Protein AF-A0A538B8X4-F1 (afdb_monomer_lite)

pLDDT: mean 72.74, std 21.07, range [34.38, 96.38]

Foldseek 3Di:
DDPDDPPCPQQDLLVVLLVLCVVVVPDPVLNVLLSVLVVLQLVQADQQQWRQDQQVCSLVSVVVVPDHSVSSVSSVVSCVVSVQWDADPRGIGGPSDHNPPPPPDPVVVVVVVVVVVPPDPPPDDDDDDDDDDDDPPPPPPDDPPVVVVVVVVVPDDPDDDDDDD

Structure (mmCIF, N/CA/C/O backbone):
data_AF-A0A538B8X4-F1
#
_entry.id   AF-A0A538B8X4-F1
#
loop_
_atom_site.group_PDB
_atom_site.id
_atom_site.type_symbol
_atom_site.label_atom_id
_atom_site.label_alt_id
_atom_site.label_comp_id
_atom_site.label_asym_id
_atom_site.label_entity_id
_atom_site.label_seq_id
_atom_site.pdbx_PDB_ins_code
_atom_site.Cartn_x
_atom_site.Cartn_y
_atom_site.Cartn_z
_atom_site.occupancy
_atom_site.B_iso_or_equiv
_atom_site.auth_seq_id
_atom_site.auth_comp_id
_atom_site.auth_asym_id
_atom_site.auth_atom_id
_atom_site.pdbx_PDB_model_num
ATOM 1 N N . MET A 1 1 ? -11.898 -38.099 -18.573 1.00 40.44 1 MET A N 1
ATOM 2 C CA . MET A 1 1 ? -11.260 -36.822 -18.957 1.00 40.44 1 MET A CA 1
ATOM 3 C C . MET A 1 1 ? -11.413 -35.860 -17.792 1.00 40.44 1 MET A C 1
ATOM 5 O O . 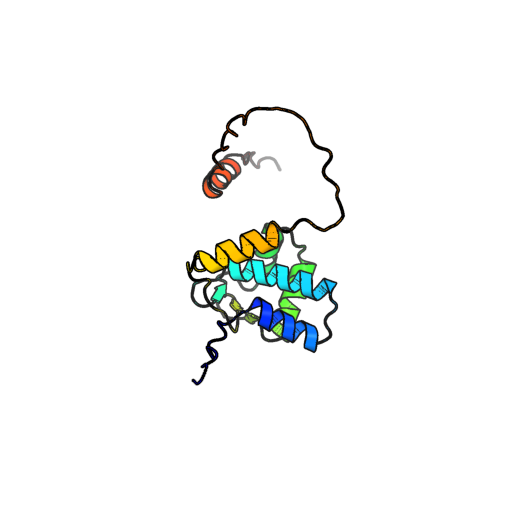MET A 1 1 ? -12.439 -35.208 -17.674 1.00 40.44 1 MET A O 1
ATOM 9 N N . SER A 1 2 ? -10.448 -35.855 -16.874 1.00 34.38 2 SER A N 1
ATOM 10 C CA . SER A 1 2 ? -10.485 -34.990 -15.693 1.00 34.38 2 SER A CA 1
ATOM 11 C C . SER A 1 2 ? -9.788 -33.682 -16.039 1.00 34.38 2 SER A C 1
ATOM 13 O O . SER A 1 2 ? -8.563 -33.648 -16.137 1.00 34.38 2 SER A O 1
ATOM 15 N N . GLN A 1 3 ? -10.564 -32.622 -16.270 1.00 38.19 3 GLN A N 1
ATOM 16 C CA . GLN A 1 3 ? -10.018 -31.272 -16.348 1.00 38.19 3 GLN A CA 1
ATOM 17 C C . GLN A 1 3 ? -9.512 -30.898 -14.953 1.00 38.19 3 GLN A C 1
ATOM 19 O O . GLN A 1 3 ? -10.289 -30.627 -14.040 1.00 38.19 3 GLN A O 1
ATOM 24 N N . ARG A 1 4 ? -8.193 -30.961 -14.767 1.00 35.66 4 ARG A N 1
ATOM 25 C CA . ARG A 1 4 ? -7.527 -30.320 -13.637 1.00 35.66 4 ARG A CA 1
ATOM 26 C C . ARG A 1 4 ? -7.603 -28.819 -13.890 1.00 35.66 4 ARG A C 1
ATOM 28 O O . ARG A 1 4 ? -6.893 -28.314 -14.753 1.00 35.66 4 ARG A O 1
ATOM 35 N N . PHE A 1 5 ? -8.469 -28.120 -13.162 1.00 37.91 5 PHE A N 1
ATOM 36 C CA . PHE A 1 5 ? -8.318 -26.679 -12.994 1.00 37.91 5 PHE A CA 1
ATOM 37 C C . PHE A 1 5 ? -6.908 -26.429 -12.436 1.00 37.91 5 PHE A C 1
ATOM 39 O O . PHE A 1 5 ? -6.532 -27.113 -11.478 1.00 37.91 5 PHE A O 1
ATOM 46 N N . PRO A 1 6 ? -6.099 -25.526 -13.013 1.00 39.56 6 PRO A N 1
ATOM 47 C CA . PRO A 1 6 ? -4.827 -25.167 -12.410 1.00 39.56 6 PRO A CA 1
ATOM 48 C C . PRO A 1 6 ? -5.111 -24.506 -11.055 1.00 39.56 6 PRO A C 1
ATOM 50 O O . PRO A 1 6 ? -5.525 -23.355 -10.977 1.00 39.56 6 PRO A O 1
ATOM 53 N N . THR A 1 7 ? -4.907 -25.249 -9.967 1.00 42.94 7 THR A N 1
ATOM 54 C CA . THR A 1 7 ? -4.909 -24.752 -8.583 1.00 42.94 7 THR A CA 1
ATOM 55 C C . THR A 1 7 ? -3.608 -24.008 -8.290 1.00 42.94 7 THR A C 1
ATOM 57 O O . THR A 1 7 ? -2.877 -24.339 -7.361 1.00 42.94 7 THR A O 1
ATOM 60 N N . GLY A 1 8 ? -3.293 -23.028 -9.127 1.00 41.94 8 GLY A N 1
ATOM 61 C CA . GLY A 1 8 ? -2.182 -22.110 -8.947 1.00 41.94 8 GLY A CA 1
ATOM 62 C C . GLY A 1 8 ? -2.730 -20.706 -9.085 1.00 41.94 8 GLY A C 1
ATOM 63 O O . GLY A 1 8 ? -2.502 -20.064 -10.103 1.00 41.94 8 GLY A O 1
ATOM 64 N N . SER A 1 9 ? -3.528 -20.257 -8.110 1.00 50.94 9 SER A N 1
ATOM 65 C CA . SER A 1 9 ? -3.863 -18.837 -8.032 1.00 50.94 9 SER A CA 1
ATOM 66 C C . SER A 1 9 ? -2.546 -18.123 -7.769 1.00 50.94 9 SER A C 1
ATOM 68 O O . SER A 1 9 ? -2.028 -18.194 -6.654 1.00 50.94 9 SER A O 1
ATOM 70 N N . SER A 1 10 ? -1.970 -17.523 -8.811 1.00 57.41 10 SER A N 1
ATOM 71 C CA . SER A 1 10 ? -0.825 -16.637 -8.646 1.00 57.41 10 SER A CA 1
ATOM 72 C C . SER A 1 10 ? -1.184 -15.620 -7.555 1.00 57.41 10 SER A C 1
ATOM 74 O O . SER A 1 10 ? -2.337 -15.162 -7.538 1.00 57.41 10 SER A O 1
ATOM 76 N N . PRO A 1 11 ? -0.288 -15.332 -6.599 1.00 69.38 11 PRO A N 1
ATOM 77 C CA . PRO A 1 11 ? -0.574 -14.352 -5.565 1.00 69.38 11 PRO A CA 1
ATOM 78 C C . PRO A 1 11 ? -0.911 -13.008 -6.225 1.00 69.38 11 PRO A C 1
ATOM 80 O O . PRO A 1 11 ? -0.066 -12.390 -6.860 1.00 69.38 11 PRO A O 1
ATOM 83 N N . ASP A 1 12 ? -2.173 -12.588 -6.126 1.00 80.62 12 ASP A N 1
ATOM 84 C CA . ASP A 1 12 ? -2.640 -11.284 -6.595 1.00 80.62 12 ASP A CA 1
ATOM 85 C C . ASP A 1 12 ? -2.770 -10.360 -5.375 1.00 80.62 12 ASP A C 1
ATOM 87 O O . ASP A 1 12 ? -3.798 -10.403 -4.683 1.00 80.62 12 ASP A O 1
ATOM 91 N N . PRO A 1 13 ? -1.744 -9.544 -5.063 1.00 85.50 13 PRO A N 1
ATOM 92 C CA . PRO A 1 13 ? -1.776 -8.668 -3.898 1.00 85.50 13 PRO A CA 1
ATOM 93 C C . PRO A 1 13 ? -2.896 -7.622 -3.997 1.00 85.50 13 PRO A C 1
ATOM 95 O O . PRO A 1 13 ? -3.483 -7.260 -2.977 1.00 85.50 13 PRO A O 1
ATOM 98 N N . ILE A 1 14 ? -3.255 -7.180 -5.210 1.00 90.75 14 ILE A N 1
ATOM 99 C CA . ILE A 1 14 ? -4.340 -6.216 -5.434 1.00 90.75 14 ILE A CA 1
ATOM 100 C C . ILE A 1 14 ? -5.695 -6.874 -5.170 1.00 90.75 14 ILE A C 1
ATOM 102 O O . ILE A 1 14 ? -6.503 -6.334 -4.410 1.00 90.75 14 ILE A O 1
ATOM 106 N N . GLY A 1 15 ? -5.949 -8.042 -5.762 1.00 89.25 15 GLY A N 1
ATOM 107 C CA . GLY A 1 15 ? -7.182 -8.802 -5.558 1.00 89.25 15 GLY A CA 1
ATOM 108 C C . GLY A 1 15 ? -7.369 -9.216 -4.100 1.00 89.25 15 GLY A C 1
ATOM 109 O O . GLY A 1 15 ? -8.456 -9.046 -3.539 1.00 89.25 15 GLY A O 1
ATOM 110 N N . TRP A 1 16 ? -6.296 -9.671 -3.451 1.00 89.94 16 TRP A N 1
ATOM 111 C CA . TRP A 1 16 ? -6.308 -10.040 -2.038 1.00 89.94 16 TRP A CA 1
ATOM 112 C C . TRP A 1 16 ? -6.593 -8.838 -1.130 1.00 89.94 16 TRP A C 1
ATOM 114 O O . TRP A 1 16 ? -7.507 -8.894 -0.302 1.00 89.94 16 TRP A O 1
ATOM 124 N N . ALA A 1 17 ? -5.884 -7.720 -1.317 1.00 92.88 17 ALA A N 1
ATOM 125 C CA . ALA A 1 17 ? -6.118 -6.498 -0.549 1.00 92.88 17 ALA A CA 1
ATOM 126 C C . ALA A 1 17 ? -7.535 -5.948 -0.770 1.00 92.88 17 ALA A C 1
ATOM 128 O O . ALA A 1 17 ? -8.213 -5.577 0.189 1.00 92.88 17 ALA A O 1
ATOM 129 N N . SER A 1 18 ? -8.018 -5.953 -2.016 1.00 93.50 18 SER A N 1
ATOM 130 C CA . SER A 1 18 ? -9.373 -5.522 -2.375 1.00 93.50 18 SER A CA 1
ATOM 131 C C . SER A 1 18 ? -10.437 -6.332 -1.632 1.00 93.50 18 SER A C 1
ATOM 133 O O . SER A 1 18 ? -11.344 -5.754 -1.025 1.00 93.50 18 SER A O 1
ATOM 135 N N . ALA A 1 19 ? -10.291 -7.662 -1.603 1.00 92.75 19 ALA A N 1
ATOM 136 C CA . ALA A 1 19 ? -11.201 -8.551 -0.891 1.00 92.75 19 ALA A CA 1
ATOM 137 C C . ALA A 1 19 ? -11.211 -8.277 0.621 1.00 92.75 19 ALA A C 1
ATOM 139 O O . ALA A 1 19 ? -12.284 -8.223 1.225 1.00 92.75 19 ALA A O 1
ATOM 140 N N . ARG A 1 20 ? -10.042 -8.044 1.235 1.00 93.69 20 ARG A N 1
ATOM 141 C CA . ARG A 1 20 ? -9.945 -7.747 2.675 1.00 93.69 20 ARG A CA 1
ATOM 142 C C . ARG A 1 20 ? -10.533 -6.396 3.042 1.00 93.69 20 ARG A C 1
ATOM 144 O O . ARG A 1 20 ? -11.313 -6.318 3.985 1.00 93.69 20 ARG A O 1
ATOM 151 N N . LEU A 1 21 ? -10.217 -5.356 2.276 1.00 94.56 21 LEU A N 1
ATOM 152 C CA . LEU A 1 21 ? -10.772 -4.021 2.486 1.00 94.56 21 LEU A CA 1
ATOM 153 C C . LEU A 1 21 ? -12.299 -4.018 2.304 1.00 94.56 21 LEU A C 1
ATOM 155 O O . LEU A 1 21 ? -13.012 -3.352 3.051 1.00 94.56 21 LEU A O 1
ATOM 159 N N . TYR A 1 22 ? -12.816 -4.778 1.331 1.00 94.94 22 TYR A N 1
ATOM 160 C CA . TYR A 1 22 ? -14.256 -4.954 1.138 1.00 94.94 22 TYR A CA 1
ATOM 161 C C . TYR A 1 22 ? -14.907 -5.681 2.320 1.00 94.94 22 TYR A C 1
ATOM 163 O O . TYR A 1 22 ? -15.892 -5.187 2.866 1.00 94.94 22 TYR A O 1
ATOM 171 N N . ALA A 1 23 ? -14.342 -6.814 2.745 1.00 94.44 23 ALA A N 1
ATOM 172 C CA . ALA A 1 23 ? -14.834 -7.572 3.895 1.00 94.44 23 ALA A CA 1
ATOM 173 C C . ALA A 1 23 ? -14.776 -6.760 5.202 1.00 94.44 23 ALA A C 1
ATOM 175 O O . ALA A 1 23 ? -15.624 -6.927 6.072 1.00 94.44 23 ALA A O 1
ATOM 176 N N . GLY A 1 24 ? -13.809 -5.846 5.310 1.00 92.81 24 GLY A N 1
ATOM 177 C CA . GLY A 1 24 ? -13.664 -4.895 6.407 1.00 92.81 24 GLY A CA 1
ATOM 178 C C . GLY A 1 24 ? -14.633 -3.712 6.393 1.00 92.81 24 GLY A C 1
ATOM 179 O O . GLY A 1 24 ? -14.537 -2.856 7.266 1.00 92.81 24 GLY A O 1
ATOM 180 N N . GLY A 1 25 ? -15.531 -3.621 5.406 1.00 95.38 25 GLY A N 1
ATOM 181 C CA . GLY A 1 25 ? -16.515 -2.540 5.314 1.00 95.38 25 GLY A CA 1
ATOM 182 C C . GLY A 1 25 ? -15.941 -1.186 4.886 1.00 95.38 25 GLY A C 1
ATOM 183 O O . GLY A 1 25 ? -16.625 -0.174 5.012 1.00 95.38 25 GLY A O 1
ATOM 184 N N . VAL A 1 26 ? -14.713 -1.137 4.357 1.00 96.00 26 VAL A N 1
ATOM 185 C CA . VAL A 1 26 ? -14.104 0.116 3.884 1.00 96.00 26 VAL A CA 1
ATOM 186 C C . 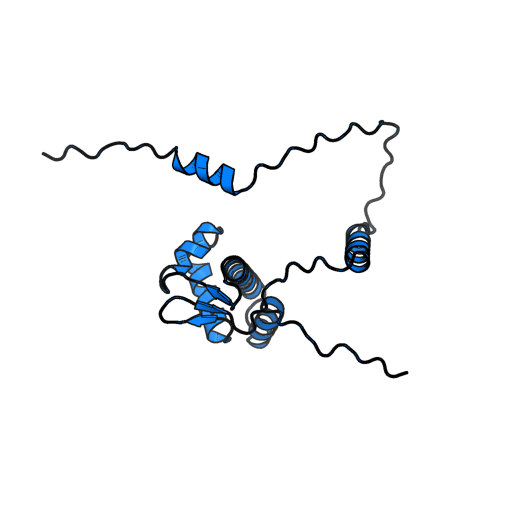VAL A 1 26 ? -14.895 0.643 2.689 1.00 96.00 26 VAL A C 1
ATOM 188 O O . VAL A 1 26 ? -15.188 -0.106 1.753 1.00 96.00 26 VAL A O 1
ATOM 191 N N . GLU A 1 27 ? -15.224 1.932 2.685 1.00 96.25 27 GLU A N 1
ATOM 192 C CA . GLU A 1 27 ? -16.000 2.558 1.612 1.00 96.25 27 GLU A CA 1
ATOM 193 C C . GLU A 1 27 ? -15.314 2.468 0.247 1.00 96.25 27 GLU A C 1
ATOM 195 O O . GLU A 1 27 ? -14.090 2.527 0.135 1.00 96.25 27 GLU A O 1
ATOM 200 N N . ARG A 1 28 ? -16.105 2.389 -0.830 1.00 94.62 28 ARG A N 1
ATOM 201 C CA . ARG A 1 28 ? -15.587 2.190 -2.194 1.00 94.62 28 ARG A CA 1
ATOM 202 C C . ARG A 1 28 ? -14.517 3.213 -2.586 1.00 94.62 28 ARG A C 1
ATOM 204 O O . ARG A 1 28 ? -13.508 2.815 -3.159 1.00 94.62 28 ARG A O 1
ATOM 211 N N . GLN A 1 29 ? -14.732 4.498 -2.308 1.00 94.69 29 GLN A N 1
ATOM 212 C CA . GLN A 1 29 ? -13.777 5.552 -2.662 1.00 94.69 29 GLN A CA 1
ATOM 213 C C . GLN A 1 29 ? -12.449 5.372 -1.918 1.00 94.69 29 GLN A C 1
ATOM 215 O O . GLN A 1 29 ? -11.392 5.374 -2.546 1.00 94.69 29 GLN A O 1
ATOM 220 N N . GLN A 1 30 ? -12.513 5.125 -0.608 1.00 95.06 30 GLN A N 1
ATOM 221 C CA . GLN A 1 30 ? -11.334 4.881 0.214 1.00 95.06 30 GLN A CA 1
ATOM 222 C C . GLN A 1 30 ? -10.605 3.599 -0.212 1.00 95.06 30 GLN A C 1
ATOM 224 O O . GLN A 1 30 ? -9.384 3.611 -0.326 1.00 95.06 30 GLN A O 1
ATOM 229 N N . ARG A 1 31 ? -11.328 2.521 -0.551 1.00 96.25 31 ARG A N 1
ATOM 230 C CA . ARG A 1 31 ? -10.714 1.299 -1.099 1.00 96.25 31 ARG A CA 1
ATOM 231 C C . ARG A 1 31 ? -9.938 1.576 -2.378 1.00 96.25 31 ARG A C 1
ATOM 233 O O . ARG A 1 31 ? -8.816 1.110 -2.505 1.00 96.25 31 ARG A O 1
ATOM 240 N N . LEU A 1 32 ? -10.512 2.327 -3.319 1.00 95.38 32 LEU A N 1
ATOM 241 C CA . LEU A 1 32 ? -9.837 2.645 -4.581 1.00 95.38 32 LEU A CA 1
ATOM 242 C C . LEU A 1 32 ? -8.584 3.501 -4.359 1.00 95.38 32 LEU A C 1
ATOM 244 O O . LEU A 1 32 ? -7.561 3.235 -4.984 1.00 95.38 32 LEU A O 1
ATOM 248 N N . ALA A 1 33 ? -8.636 4.475 -3.446 1.00 93.62 33 ALA A N 1
ATOM 249 C CA . ALA A 1 33 ? -7.463 5.261 -3.062 1.00 93.62 33 ALA A CA 1
ATOM 250 C C . ALA A 1 33 ? -6.372 4.377 -2.431 1.00 93.62 33 ALA A C 1
ATOM 252 O O . ALA A 1 33 ? -5.205 4.458 -2.809 1.00 93.62 33 ALA A O 1
ATOM 253 N N . THR A 1 34 ? -6.759 3.466 -1.538 1.00 96.38 34 THR A N 1
ATOM 254 C CA . THR A 1 34 ? -5.836 2.533 -0.885 1.00 96.38 34 THR A CA 1
ATOM 255 C C . THR A 1 34 ? -5.235 1.519 -1.861 1.00 96.38 34 THR A C 1
ATOM 257 O O . THR A 1 34 ? -4.043 1.240 -1.782 1.00 96.38 34 THR A O 1
ATOM 260 N N . LEU A 1 35 ? -6.005 1.024 -2.833 1.00 96.00 35 LEU A N 1
ATOM 261 C CA . LEU A 1 35 ? -5.492 0.154 -3.896 1.00 96.00 35 LEU A CA 1
ATOM 262 C C . LEU A 1 35 ? -4.578 0.906 -4.873 1.00 96.00 35 LEU A C 1
ATOM 264 O O . LEU A 1 35 ? -3.594 0.336 -5.333 1.00 96.00 35 LEU A O 1
ATOM 268 N N . ARG A 1 36 ? -4.849 2.190 -5.154 1.00 94.88 36 ARG A N 1
ATOM 269 C CA . ARG A 1 36 ? -3.920 3.049 -5.907 1.00 94.88 36 ARG A CA 1
ATOM 270 C C . ARG A 1 36 ? -2.590 3.182 -5.170 1.00 94.88 36 ARG A C 1
ATOM 272 O O . ARG A 1 36 ? -1.546 3.036 -5.795 1.00 94.88 36 ARG A O 1
ATOM 279 N N . PHE A 1 37 ? -2.628 3.431 -3.861 1.00 95.06 37 PHE A N 1
ATOM 280 C CA . PHE A 1 37 ? -1.418 3.493 -3.046 1.00 95.06 37 PHE A CA 1
ATOM 281 C C . PHE A 1 37 ? -0.667 2.156 -3.033 1.00 95.06 37 PHE A C 1
ATOM 283 O O . PHE A 1 37 ? 0.534 2.140 -3.269 1.00 95.06 37 PHE A O 1
ATOM 290 N N . LEU A 1 38 ? -1.370 1.029 -2.877 1.00 94.69 38 LEU A N 1
ATOM 291 C CA . LEU A 1 38 ? -0.765 -0.301 -2.988 1.00 94.69 38 LEU A CA 1
ATOM 292 C C . LEU A 1 38 ? -0.104 -0.529 -4.357 1.00 94.69 38 LEU A C 1
ATOM 294 O O . LEU A 1 38 ? 0.984 -1.086 -4.412 1.00 94.69 38 LEU A O 1
ATOM 298 N N . GLY A 1 39 ? -0.713 -0.058 -5.449 1.00 92.19 39 GLY A N 1
ATOM 299 C CA . GLY A 1 39 ? -0.109 -0.111 -6.783 1.00 92.19 39 GLY A CA 1
ATOM 300 C C . GLY A 1 39 ? 1.231 0.626 -6.874 1.00 92.19 39 GLY A C 1
ATOM 301 O O . GLY A 1 39 ? 2.160 0.113 -7.487 1.00 92.19 39 GLY A O 1
ATOM 302 N N . ILE A 1 40 ? 1.357 1.782 -6.213 1.00 92.38 40 ILE A N 1
ATOM 303 C CA . ILE A 1 40 ? 2.626 2.525 -6.117 1.00 92.38 40 ILE A CA 1
ATOM 304 C C . ILE A 1 40 ? 3.663 1.706 -5.343 1.00 92.38 40 ILE A C 1
ATOM 306 O O . ILE A 1 40 ? 4.801 1.580 -5.785 1.00 92.38 40 ILE A O 1
ATOM 310 N N . LEU A 1 41 ? 3.266 1.104 -4.217 1.00 92.69 41 LEU A N 1
ATOM 311 C CA . LEU A 1 41 ? 4.165 0.260 -3.426 1.00 92.69 41 LEU A CA 1
ATOM 312 C C . LEU A 1 41 ? 4.673 -0.936 -4.240 1.00 92.69 41 LEU A C 1
ATOM 314 O O . LEU A 1 41 ? 5.869 -1.208 -4.220 1.00 92.69 41 LEU A O 1
ATOM 318 N N . LEU A 1 42 ? 3.794 -1.595 -5.000 1.00 91.31 42 LEU A N 1
ATOM 319 C CA . LEU A 1 42 ? 4.151 -2.714 -5.878 1.00 91.31 42 LEU A CA 1
ATOM 320 C C . LEU A 1 42 ? 5.133 -2.315 -6.988 1.00 91.31 42 LEU A C 1
ATOM 322 O O . LEU A 1 42 ? 6.010 -3.104 -7.312 1.00 91.31 42 LEU A O 1
ATOM 326 N N . GLU A 1 43 ? 5.018 -1.108 -7.551 1.00 88.62 43 GLU A N 1
ATOM 327 C CA . GLU A 1 43 ? 5.973 -0.588 -8.544 1.00 88.62 43 GLU A CA 1
ATOM 328 C C . GLU A 1 43 ? 7.376 -0.382 -7.944 1.00 88.62 43 GLU A C 1
ATOM 330 O O . GLU A 1 43 ? 8.384 -0.530 -8.634 1.00 88.62 43 GLU A O 1
ATOM 335 N N . THR A 1 44 ? 7.442 -0.044 -6.655 1.00 89.06 44 THR A N 1
ATOM 336 C CA . THR A 1 44 ? 8.703 0.198 -5.935 1.00 89.06 44 THR A CA 1
ATOM 337 C C . THR A 1 44 ? 9.272 -1.019 -5.215 1.00 89.06 44 THR A C 1
ATOM 339 O O . THR A 1 44 ? 10.413 -0.961 -4.755 1.00 89.06 44 THR A O 1
ATOM 342 N N . ALA A 1 45 ? 8.488 -2.088 -5.084 1.00 90.69 45 ALA A N 1
ATOM 343 C CA . ALA A 1 45 ? 8.885 -3.276 -4.352 1.00 90.69 45 ALA A CA 1
ATOM 344 C C . ALA A 1 45 ? 9.956 -4.071 -5.112 1.00 90.69 45 ALA A C 1
ATOM 346 O O . ALA A 1 45 ? 9.957 -4.134 -6.343 1.00 90.69 45 ALA A O 1
ATOM 347 N N . ASP A 1 46 ? 10.867 -4.700 -4.374 1.00 89.75 46 ASP A N 1
ATOM 348 C CA . ASP A 1 46 ? 11.806 -5.662 -4.944 1.00 89.75 46 ASP A CA 1
ATOM 349 C C . ASP A 1 46 ? 11.122 -6.993 -5.319 1.00 89.75 46 ASP A C 1
ATOM 351 O O . ASP A 1 46 ? 9.913 -7.178 -5.166 1.00 89.75 46 ASP A O 1
ATOM 355 N N . ALA A 1 47 ? 11.907 -7.952 -5.818 1.00 85.94 47 ALA A N 1
ATOM 356 C CA . ALA A 1 47 ? 11.404 -9.264 -6.231 1.00 85.94 47 ALA A CA 1
ATOM 357 C C . ALA A 1 47 ? 10.805 -10.102 -5.081 1.00 85.94 47 ALA A C 1
ATOM 359 O O . ALA A 1 47 ? 10.127 -11.096 -5.342 1.00 85.94 47 ALA A O 1
ATOM 360 N N . GLU A 1 48 ? 11.038 -9.711 -3.829 1.00 86.94 48 GLU A N 1
ATOM 361 C CA . GLU A 1 48 ? 10.532 -10.374 -2.627 1.00 86.94 48 GLU A CA 1
ATOM 362 C C . GLU A 1 48 ? 9.351 -9.615 -1.992 1.00 86.94 48 GLU A C 1
ATOM 364 O O . GLU A 1 48 ? 8.717 -10.124 -1.065 1.00 86.94 48 GLU A O 1
ATOM 369 N N . GLY A 1 49 ? 9.002 -8.440 -2.526 1.00 89.38 49 GLY A N 1
ATOM 370 C CA . GLY A 1 49 ? 7.896 -7.614 -2.054 1.00 89.38 49 GLY A CA 1
ATOM 371 C C . GLY A 1 49 ? 8.286 -6.586 -0.991 1.00 89.38 49 GLY A C 1
ATOM 372 O O . GLY A 1 49 ? 7.394 -6.085 -0.298 1.00 89.38 49 GLY A O 1
ATOM 373 N N . HIS A 1 50 ? 9.578 -6.273 -0.841 1.00 92.25 50 HIS A N 1
ATOM 374 C CA . HIS A 1 50 ? 10.046 -5.246 0.091 1.00 92.25 50 HIS A CA 1
ATOM 375 C C . HIS A 1 50 ? 10.127 -3.877 -0.578 1.00 92.25 50 HIS A C 1
ATOM 377 O O . HIS A 1 50 ? 10.678 -3.719 -1.667 1.00 92.25 50 HIS A O 1
ATOM 383 N N . VAL A 1 51 ? 9.620 -2.868 0.118 1.00 91.81 51 VAL A N 1
ATOM 384 C CA . VAL A 1 51 ? 9.751 -1.456 -0.222 1.00 91.81 51 VAL A CA 1
ATOM 385 C C . VAL A 1 51 ? 10.836 -0.861 0.669 1.00 91.81 51 VAL A C 1
ATOM 387 O O . VAL A 1 51 ? 10.622 -0.619 1.860 1.00 91.81 51 VAL A O 1
ATOM 390 N N . HIS A 1 52 ? 12.005 -0.633 0.072 1.00 88.69 52 HIS A N 1
ATOM 391 C CA . HIS A 1 52 ? 13.186 -0.062 0.727 1.00 88.69 52 HIS A CA 1
ATOM 392 C C . HIS A 1 52 ? 13.074 1.463 0.791 1.00 88.69 52 HIS A C 1
ATOM 394 O O . HIS A 1 52 ? 13.681 2.190 0.004 1.00 88.69 52 HIS A O 1
ATOM 400 N N . CYS A 1 53 ? 12.250 1.951 1.708 1.00 84.19 53 CYS A N 1
ATOM 401 C CA . CYS A 1 53 ? 12.213 3.354 2.099 1.00 84.19 53 CYS A CA 1
ATOM 402 C C . CYS A 1 53 ? 12.230 3.439 3.619 1.00 84.19 53 CYS A C 1
ATOM 404 O O . CYS A 1 53 ? 11.712 2.536 4.280 1.00 84.19 53 CYS A O 1
ATOM 406 N N . ASP A 1 54 ? 12.756 4.532 4.173 1.00 82.25 54 ASP A N 1
ATOM 407 C CA . ASP A 1 54 ? 12.639 4.752 5.609 1.00 82.25 54 ASP A CA 1
ATOM 408 C C . ASP A 1 54 ? 11.159 4.648 6.021 1.00 82.25 54 ASP A C 1
ATOM 410 O O . ASP A 1 54 ? 10.276 5.149 5.308 1.00 82.25 54 ASP A O 1
ATOM 414 N N . PRO A 1 55 ? 10.839 3.976 7.140 1.00 69.06 55 PRO A N 1
ATOM 415 C CA . PRO A 1 55 ? 9.455 3.775 7.550 1.00 69.06 55 PRO A CA 1
ATOM 416 C C . PRO A 1 55 ? 8.635 5.069 7.667 1.00 69.06 55 PRO A C 1
ATOM 418 O O . PRO A 1 55 ? 7.414 5.057 7.490 1.00 69.06 55 PRO A O 1
ATOM 421 N N . ASP A 1 56 ? 9.304 6.192 7.920 1.00 74.94 56 ASP A N 1
ATOM 422 C CA . ASP A 1 56 ? 8.678 7.503 8.063 1.00 74.94 56 ASP A CA 1
ATOM 423 C C . ASP A 1 56 ? 8.553 8.265 6.717 1.00 74.94 56 ASP A C 1
ATOM 425 O O . ASP A 1 56 ? 7.782 9.220 6.621 1.00 74.94 56 ASP A O 1
ATOM 429 N N . ASP A 1 57 ? 9.186 7.780 5.640 1.00 84.25 57 ASP A N 1
ATOM 430 C CA . ASP A 1 57 ? 9.287 8.455 4.332 1.00 84.25 57 ASP A CA 1
ATOM 431 C C . ASP A 1 57 ? 8.234 8.025 3.293 1.00 84.25 57 ASP A C 1
ATOM 433 O O . ASP A 1 57 ? 8.191 8.556 2.177 1.00 84.25 57 ASP A O 1
ATOM 437 N N . LEU A 1 58 ? 7.313 7.120 3.643 1.00 83.81 58 LEU A N 1
ATOM 438 C CA . LEU A 1 58 ? 6.221 6.705 2.744 1.00 83.81 58 LEU A CA 1
ATOM 439 C C . LEU A 1 58 ? 5.374 7.882 2.237 1.00 83.81 58 LEU A C 1
ATOM 441 O O . LEU A 1 58 ? 4.863 7.843 1.115 1.00 83.81 58 LEU A O 1
ATOM 445 N N . ALA A 1 59 ? 5.228 8.935 3.047 1.00 85.44 59 ALA A N 1
ATOM 446 C CA . ALA A 1 59 ? 4.544 10.159 2.641 1.00 85.44 59 ALA A CA 1
ATOM 447 C C . ALA A 1 59 ? 5.235 10.808 1.432 1.00 85.44 59 ALA A C 1
ATOM 449 O O . ALA A 1 59 ? 4.562 11.192 0.476 1.00 85.44 59 ALA A O 1
ATOM 450 N N . GLY A 1 60 ? 6.571 10.857 1.432 1.00 85.38 60 GLY A N 1
ATOM 451 C CA . GLY A 1 60 ? 7.365 11.351 0.309 1.00 85.38 60 GLY A CA 1
ATOM 452 C C . GLY A 1 60 ? 7.140 10.530 -0.959 1.00 85.38 60 GLY A C 1
ATOM 453 O O . GLY A 1 60 ? 6.943 11.102 -2.033 1.00 85.38 60 GLY A O 1
ATOM 454 N N . LEU A 1 61 ? 7.076 9.200 -0.834 1.00 85.81 61 LEU A N 1
ATOM 455 C CA . LEU A 1 61 ? 6.768 8.318 -1.959 1.00 85.81 61 LEU A CA 1
ATOM 456 C C . LEU A 1 61 ? 5.378 8.611 -2.545 1.00 85.81 61 LEU A C 1
ATOM 458 O O . LEU A 1 61 ? 5.245 8.799 -3.751 1.00 85.81 61 LEU A O 1
ATOM 462 N N . GLY A 1 62 ? 4.341 8.713 -1.713 1.00 86.12 62 GLY A N 1
ATOM 463 C CA . GLY A 1 62 ? 2.993 9.014 -2.202 1.00 86.12 62 GLY A CA 1
ATOM 464 C C . GLY A 1 62 ? 2.877 10.395 -2.856 1.00 86.12 62 GLY A C 1
ATOM 465 O O . GLY A 1 62 ? 2.252 10.519 -3.912 1.00 86.12 62 GLY A O 1
ATOM 466 N N . LEU A 1 63 ? 3.544 11.411 -2.300 1.00 88.06 63 LEU A N 1
ATOM 467 C CA . LEU A 1 63 ? 3.577 12.769 -2.856 1.00 88.06 63 LEU A CA 1
ATOM 468 C C . LEU A 1 63 ? 4.196 12.802 -4.261 1.00 88.06 63 LEU A C 1
ATOM 470 O O . LEU A 1 63 ? 3.672 13.471 -5.154 1.00 88.06 63 LEU A O 1
ATOM 474 N N . LEU A 1 64 ? 5.262 12.030 -4.502 1.00 88.94 64 LEU A N 1
ATOM 475 C CA . LEU A 1 64 ? 5.873 11.902 -5.834 1.00 88.94 64 LEU A CA 1
ATOM 476 C C . LEU A 1 64 ? 4.911 11.315 -6.880 1.00 88.94 64 LEU A C 1
ATOM 478 O O . LEU A 1 64 ? 5.054 11.602 -8.070 1.00 88.94 64 LEU A O 1
ATOM 482 N N . HIS A 1 65 ? 3.915 10.544 -6.440 1.00 88.81 65 HIS A N 1
ATOM 483 C CA . HIS A 1 65 ? 2.879 9.931 -7.273 1.00 88.81 65 HIS A CA 1
ATOM 484 C C . HIS A 1 65 ? 1.529 10.682 -7.216 1.00 88.81 65 HIS A C 1
ATOM 486 O O . HIS A 1 65 ? 0.499 10.168 -7.675 1.00 88.81 65 HIS A O 1
ATOM 492 N N . GLY A 1 66 ? 1.528 11.915 -6.690 1.00 90.06 66 GLY A N 1
ATOM 493 C CA . GLY A 1 66 ? 0.364 12.802 -6.663 1.00 90.06 66 GLY A CA 1
ATOM 494 C C . GLY A 1 66 ? -0.739 12.340 -5.711 1.00 90.06 66 GLY A C 1
ATOM 495 O O . GLY A 1 66 ? -1.914 12.379 -6.087 1.00 90.06 66 GLY A O 1
ATOM 496 N N . LEU A 1 67 ? -0.357 11.827 -4.540 1.00 90.56 67 LEU A N 1
ATOM 497 C CA . LEU A 1 67 ? -1.236 11.608 -3.390 1.00 90.56 67 LEU A CA 1
ATOM 498 C C . LEU A 1 67 ? -0.950 12.655 -2.318 1.00 90.56 67 LEU A C 1
ATOM 500 O O . LEU A 1 67 ? 0.202 13.031 -2.119 1.00 90.56 67 LEU A O 1
ATOM 504 N N . GLU A 1 68 ? -1.979 13.067 -1.588 1.00 93.38 68 GLU A N 1
ATOM 505 C CA . GLU A 1 68 ? -1.812 13.925 -0.415 1.00 93.38 68 GLU A CA 1
ATOM 506 C C . GLU A 1 68 ? -1.258 13.128 0.779 1.00 93.38 68 GLU A C 1
ATOM 508 O O . GLU A 1 68 ? -1.526 11.932 0.930 1.00 93.38 68 GLU A O 1
ATOM 513 N N . ALA A 1 69 ? -0.532 13.789 1.685 1.00 90.12 69 ALA A N 1
ATOM 514 C CA . ALA A 1 69 ? 0.060 13.131 2.859 1.00 90.12 69 ALA A CA 1
ATOM 515 C C . ALA A 1 69 ? -0.994 12.412 3.728 1.00 90.12 69 ALA A C 1
ATOM 517 O O . ALA A 1 69 ? -0.779 11.282 4.172 1.00 90.12 69 ALA A O 1
ATOM 518 N N . ASP A 1 70 ? -2.170 13.020 3.896 1.00 92.25 70 ASP A N 1
ATOM 519 C CA . ASP A 1 70 ? -3.290 12.423 4.628 1.00 92.25 70 ASP A CA 1
ATOM 520 C C . ASP A 1 70 ? -3.870 11.188 3.921 1.00 92.25 70 ASP A C 1
ATOM 522 O O . ASP A 1 70 ? -4.314 10.239 4.572 1.00 92.25 70 ASP A O 1
ATOM 526 N N . GLU A 1 71 ? -3.882 11.175 2.585 1.00 93.00 71 GLU A N 1
ATOM 527 C CA . GLU A 1 71 ? -4.328 10.017 1.805 1.00 93.00 71 GLU A CA 1
ATOM 528 C C . GLU A 1 71 ? -3.358 8.846 1.953 1.00 93.00 71 GLU A C 1
ATOM 530 O O . GLU A 1 71 ? -3.798 7.697 2.077 1.00 93.00 71 GLU A O 1
ATOM 535 N N . VAL A 1 72 ? -2.055 9.141 1.992 1.00 93.44 72 VAL A N 1
ATOM 536 C CA . VAL A 1 72 ? -1.002 8.157 2.254 1.00 93.44 72 VAL A CA 1
ATOM 537 C C . VAL A 1 72 ? -1.137 7.600 3.665 1.00 93.44 72 VAL A C 1
ATOM 539 O O . VAL A 1 72 ? -1.198 6.385 3.822 1.00 93.44 72 VAL A O 1
ATOM 542 N N . ALA A 1 73 ? -1.264 8.455 4.683 1.00 93.38 73 ALA A N 1
ATOM 543 C CA . ALA A 1 73 ? -1.400 8.025 6.074 1.00 93.38 73 ALA A CA 1
ATOM 544 C C . ALA A 1 73 ? -2.637 7.136 6.287 1.00 93.38 73 ALA A C 1
ATOM 546 O O . ALA A 1 73 ? -2.535 6.065 6.892 1.00 93.38 73 ALA A O 1
ATOM 547 N N . ARG A 1 74 ? -3.795 7.529 5.732 1.00 95.12 74 ARG A N 1
ATOM 548 C CA . ARG A 1 74 ? -5.020 6.712 5.777 1.00 95.12 74 ARG A CA 1
ATOM 549 C C . ARG A 1 74 ? -4.846 5.381 5.053 1.00 95.12 74 ARG A C 1
ATOM 551 O O . ARG A 1 74 ? -5.226 4.341 5.585 1.00 95.12 74 ARG A O 1
ATOM 558 N N . SER A 1 75 ? -4.277 5.400 3.849 1.00 95.19 75 SER A N 1
ATOM 559 C CA . SER A 1 75 ? -4.097 4.186 3.048 1.00 95.19 75 SER A CA 1
ATOM 560 C C . SER A 1 75 ? -3.101 3.224 3.688 1.00 95.19 75 SER A C 1
ATOM 562 O O . SER A 1 75 ? -3.392 2.036 3.767 1.00 95.19 75 SER A O 1
ATOM 564 N N . ARG A 1 76 ? -1.983 3.730 4.217 1.00 94.44 76 ARG A N 1
ATOM 565 C CA . ARG A 1 76 ? -1.003 2.956 4.986 1.00 94.44 76 ARG A CA 1
ATOM 566 C C . ARG A 1 76 ? -1.662 2.287 6.190 1.00 94.44 76 ARG A C 1
ATOM 568 O O . ARG A 1 76 ? -1.600 1.071 6.309 1.00 94.44 76 ARG A O 1
ATOM 575 N N . GLY A 1 77 ? -2.382 3.059 7.010 1.00 94.56 77 GLY A N 1
ATOM 576 C CA . GLY A 1 77 ? -3.080 2.532 8.184 1.00 94.56 77 GLY A CA 1
ATOM 577 C C . GLY A 1 77 ? -4.099 1.442 7.845 1.00 94.56 77 GLY A C 1
ATOM 578 O O . GLY A 1 77 ? -4.210 0.462 8.573 1.00 94.56 77 GLY A O 1
ATOM 579 N N . LEU A 1 78 ? -4.806 1.560 6.716 1.00 96.00 78 LEU A N 1
ATOM 580 C CA . LEU A 1 78 ? -5.707 0.510 6.237 1.00 96.00 78 LEU A CA 1
ATOM 581 C C . LEU A 1 78 ? -4.943 -0.737 5.774 1.00 96.00 78 LEU A C 1
ATOM 583 O O . LEU A 1 78 ? -5.322 -1.849 6.133 1.00 96.00 78 LEU A O 1
ATOM 587 N N . LEU A 1 79 ? -3.871 -0.579 4.998 1.00 95.00 79 LEU A N 1
ATOM 588 C CA . LEU A 1 79 ? -3.067 -1.717 4.548 1.00 95.00 79 LEU A CA 1
ATOM 589 C C . LEU A 1 79 ? -2.434 -2.464 5.730 1.00 95.00 79 LEU A C 1
ATOM 591 O O . LEU A 1 79 ? -2.449 -3.693 5.731 1.00 95.00 79 LEU A O 1
ATOM 595 N N . GLU A 1 80 ? -1.964 -1.750 6.753 1.00 94.94 80 GLU A N 1
ATOM 596 C CA . GLU A 1 80 ? -1.480 -2.335 8.009 1.00 94.94 80 GLU A CA 1
ATOM 597 C C . GLU A 1 80 ? -2.609 -3.050 8.768 1.00 94.94 80 GLU A C 1
ATOM 599 O O . GLU A 1 80 ? -2.509 -4.238 9.074 1.00 94.94 80 GLU A O 1
ATOM 604 N N . ALA A 1 81 ? -3.729 -2.363 9.018 1.00 95.56 81 ALA A N 1
ATOM 605 C CA . ALA A 1 81 ? -4.850 -2.907 9.787 1.00 95.56 81 ALA A CA 1
ATOM 606 C C . ALA A 1 81 ? -5.448 -4.174 9.158 1.00 95.56 81 ALA A C 1
ATOM 608 O O . ALA A 1 81 ? -5.891 -5.080 9.866 1.00 95.56 81 ALA A O 1
ATOM 609 N N . PHE A 1 82 ? -5.448 -4.259 7.827 1.00 94.00 82 PHE A N 1
ATOM 610 C CA . PHE A 1 82 ? -5.934 -5.427 7.099 1.00 94.00 82 PHE A CA 1
ATOM 611 C C . PHE A 1 82 ? -4.842 -6.456 6.781 1.00 94.00 82 PHE A C 1
ATOM 613 O O . PHE A 1 82 ? -5.153 -7.466 6.146 1.00 94.00 82 PHE A O 1
ATOM 620 N N . GLY A 1 83 ? -3.610 -6.266 7.264 1.00 90.88 83 GLY A N 1
ATOM 621 C CA . GLY A 1 83 ? -2.507 -7.222 7.141 1.00 90.88 83 GLY A CA 1
ATOM 622 C C . GLY A 1 83 ? -1.951 -7.359 5.723 1.00 90.88 83 GLY A C 1
ATOM 623 O O . GLY A 1 83 ? -1.461 -8.422 5.363 1.00 90.88 83 GLY A O 1
ATOM 624 N N . VAL A 1 84 ? -2.086 -6.321 4.898 1.00 92.62 84 VAL A N 1
ATOM 625 C CA . VAL A 1 84 ? -1.506 -6.236 3.548 1.00 92.62 84 VAL A CA 1
ATOM 626 C C . VAL A 1 84 ? -0.075 -5.724 3.593 1.00 92.62 84 VAL A C 1
ATOM 628 O O . VAL A 1 84 ? 0.748 -6.163 2.794 1.00 92.62 84 VAL A O 1
ATOM 631 N N . LEU A 1 85 ? 0.216 -4.818 4.521 1.00 93.88 85 LEU A N 1
ATOM 632 C CA . LEU A 1 85 ? 1.510 -4.171 4.649 1.00 93.88 85 LEU A CA 1
ATOM 633 C C . LEU A 1 85 ? 2.040 -4.369 6.067 1.00 93.88 85 LEU A C 1
ATOM 635 O O . LEU A 1 85 ? 1.339 -4.057 7.027 1.00 93.88 85 LEU A O 1
ATOM 639 N N . ASP A 1 86 ? 3.269 -4.858 6.183 1.00 93.62 86 ASP A N 1
ATOM 640 C CA . ASP A 1 86 ? 3.983 -4.976 7.451 1.00 93.62 86 ASP A CA 1
ATOM 641 C C . ASP A 1 86 ? 5.117 -3.958 7.522 1.00 93.62 86 ASP A C 1
ATOM 643 O O . ASP A 1 86 ? 5.814 -3.721 6.533 1.00 93.62 86 ASP A O 1
ATOM 647 N N . ARG A 1 87 ? 5.311 -3.375 8.706 1.00 90.94 87 ARG A N 1
ATOM 648 C CA . ARG A 1 87 ? 6.472 -2.536 9.005 1.00 90.94 87 ARG A CA 1
ATOM 649 C C . ARG A 1 87 ? 7.655 -3.422 9.378 1.00 90.94 87 ARG A C 1
ATOM 651 O O . ARG A 1 87 ? 7.525 -4.287 10.243 1.00 90.94 87 ARG A O 1
ATOM 658 N N . GLU A 1 88 ? 8.804 -3.153 8.776 1.00 89.44 88 GLU A N 1
ATOM 659 C CA . GLU A 1 88 ? 10.081 -3.799 9.078 1.00 89.44 88 GLU A CA 1
ATOM 660 C C . GLU A 1 88 ? 11.118 -2.751 9.513 1.00 89.44 88 GLU A C 1
ATOM 662 O O . GLU A 1 88 ? 10.867 -1.545 9.456 1.00 89.44 88 GLU A O 1
ATOM 667 N N . GLU A 1 89 ? 12.285 -3.198 9.985 1.00 84.94 89 GLU A N 1
ATOM 668 C CA . GLU A 1 89 ? 13.348 -2.298 10.465 1.00 84.94 89 GLU A CA 1
ATOM 669 C C . GLU A 1 89 ? 13.875 -1.372 9.360 1.00 84.94 89 GLU A C 1
ATOM 671 O O . GLU A 1 89 ? 14.196 -0.217 9.625 1.00 84.94 89 GLU A O 1
ATOM 676 N N . THR A 1 90 ? 13.931 -1.868 8.123 1.00 82.88 90 THR A N 1
ATOM 677 C CA . THR A 1 90 ? 14.527 -1.175 6.970 1.00 82.88 90 THR A CA 1
ATOM 678 C C . THR A 1 90 ? 13.499 -0.696 5.944 1.00 82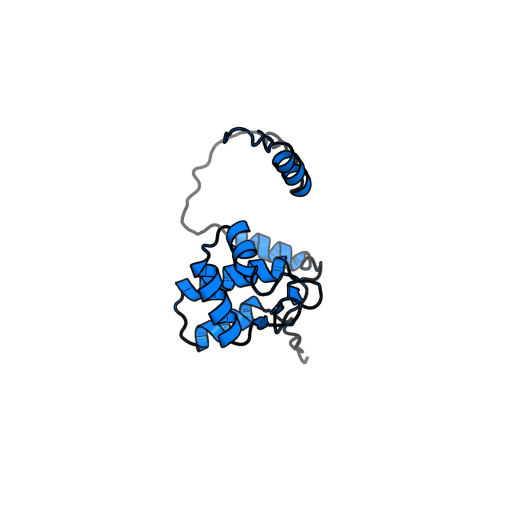.88 90 THR A C 1
ATOM 680 O O . THR A 1 90 ? 13.881 -0.242 4.867 1.00 82.88 90 THR 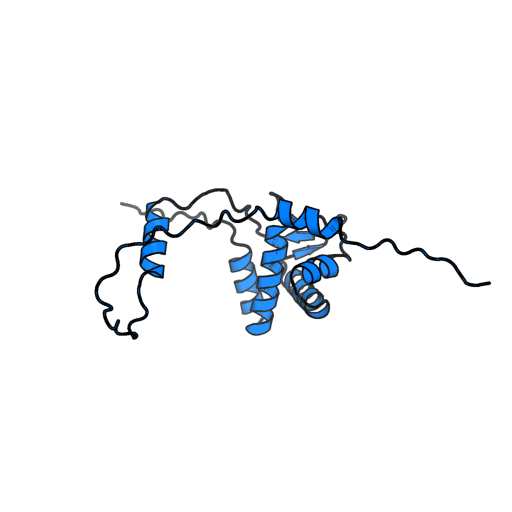A O 1
ATOM 683 N N . GLY A 1 91 ? 12.203 -0.820 6.243 1.00 90.25 91 GLY A N 1
ATOM 684 C CA . GLY A 1 91 ? 11.139 -0.387 5.343 1.00 90.25 91 GLY A CA 1
ATOM 685 C C . GLY A 1 91 ? 9.833 -1.137 5.543 1.00 90.25 91 GLY A C 1
ATOM 686 O O . GLY A 1 91 ?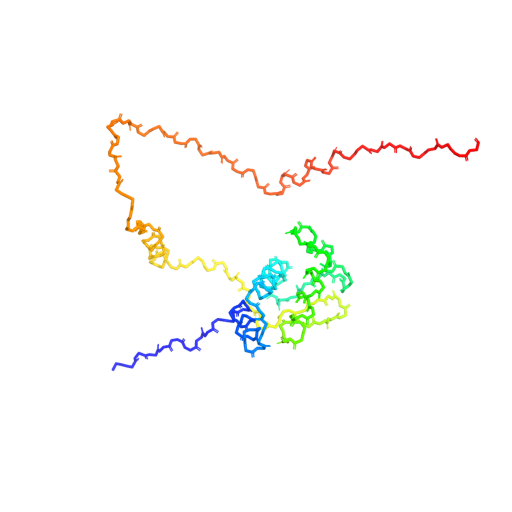 9.338 -1.252 6.666 1.00 90.25 91 GLY A O 1
ATOM 687 N N . TRP A 1 92 ? 9.247 -1.604 4.441 1.00 93.19 92 TRP A N 1
ATOM 688 C CA . TRP A 1 92 ? 7.919 -2.213 4.449 1.00 93.19 92 TRP A CA 1
ATOM 689 C C . TRP A 1 92 ? 7.862 -3.476 3.612 1.00 93.19 92 TRP A C 1
ATOM 691 O O . TRP A 1 92 ? 8.472 -3.551 2.551 1.00 93.19 92 TRP A O 1
ATOM 701 N N . ARG A 1 93 ? 7.042 -4.432 4.039 1.00 93.88 93 ARG A N 1
ATOM 702 C CA . ARG A 1 93 ? 6.816 -5.679 3.316 1.00 93.88 93 ARG A CA 1
ATOM 703 C C . ARG A 1 93 ? 5.366 -5.828 2.899 1.00 93.88 93 ARG A C 1
ATOM 705 O O . ARG A 1 93 ? 4.454 -5.731 3.720 1.00 93.88 93 ARG A O 1
ATOM 712 N N . ILE A 1 94 ? 5.154 -6.122 1.621 1.00 93.00 94 ILE A N 1
ATOM 713 C CA . ILE A 1 94 ? 3.832 -6.411 1.065 1.00 93.00 94 ILE A CA 1
ATOM 714 C C . ILE A 1 94 ? 3.555 -7.911 1.217 1.00 93.00 94 ILE A C 1
ATOM 716 O O . ILE A 1 94 ? 4.276 -8.757 0.684 1.00 93.00 94 ILE A O 1
ATOM 720 N N . ARG A 1 95 ? 2.492 -8.275 1.940 1.00 89.12 95 ARG A N 1
ATOM 721 C CA . ARG A 1 95 ? 2.074 -9.678 2.062 1.00 89.12 95 ARG A CA 1
ATOM 722 C C . ARG A 1 95 ? 1.433 -10.173 0.772 1.00 89.12 95 ARG A C 1
ATOM 724 O O . ARG A 1 95 ? 0.811 -9.412 0.037 1.00 89.12 95 ARG A O 1
ATOM 731 N N . HIS A 1 96 ? 1.530 -11.483 0.539 1.00 83.25 96 HIS A N 1
ATOM 732 C CA . HIS A 1 96 ? 0.985 -12.136 -0.659 1.00 83.25 96 HIS A CA 1
ATOM 733 C C . HIS A 1 96 ? 1.486 -11.513 -1.971 1.00 83.25 96 HIS A C 1
ATOM 735 O O . HIS A 1 96 ? 0.788 -11.541 -2.982 1.00 83.25 96 HIS A O 1
ATOM 741 N N . PHE A 1 97 ? 2.700 -10.961 -1.943 1.00 82.62 97 PHE A N 1
ATOM 742 C CA . PHE A 1 97 ? 3.377 -10.464 -3.124 1.00 82.62 97 PHE A CA 1
ATOM 743 C C . PHE A 1 97 ? 3.721 -11.622 -4.066 1.00 82.62 97 PHE A C 1
ATOM 745 O O . PHE A 1 97 ? 4.254 -12.650 -3.640 1.00 82.62 97 PHE A O 1
ATOM 752 N N . ALA A 1 98 ? 3.430 -11.432 -5.348 1.00 73.62 98 ALA A N 1
ATOM 753 C CA . ALA A 1 98 ? 4.074 -12.159 -6.425 1.00 73.62 98 ALA A CA 1
ATOM 754 C C . ALA A 1 98 ? 4.804 -11.136 -7.287 1.00 73.62 98 ALA A C 1
ATOM 756 O O . ALA A 1 98 ? 4.176 -10.144 -7.679 1.00 73.62 98 ALA A O 1
ATOM 757 N N . PRO A 1 99 ? 6.085 -11.361 -7.616 1.00 64.94 99 PRO A N 1
ATOM 758 C CA . PRO A 1 99 ? 6.735 -10.538 -8.615 1.00 64.94 99 PRO A CA 1
ATOM 759 C C . PRO A 1 99 ? 5.932 -10.638 -9.911 1.00 64.94 99 PRO A C 1
ATOM 761 O O . PRO A 1 99 ? 5.535 -11.730 -10.329 1.00 64.94 99 PRO A O 1
ATOM 764 N N . VAL A 1 100 ? 5.679 -9.490 -10.539 1.00 62.41 100 VAL A N 1
ATOM 765 C CA . VAL A 1 100 ? 5.144 -9.460 -11.898 1.00 62.41 100 VAL A CA 1
ATOM 766 C C . VAL A 1 100 ? 6.240 -10.043 -12.781 1.00 62.41 100 VAL A C 1
ATOM 768 O O . VAL A 1 100 ? 7.209 -9.364 -13.104 1.00 62.41 100 VAL A O 1
ATOM 771 N N . GLY A 1 101 ? 6.148 -11.337 -13.084 1.00 57.44 101 GLY A N 1
ATOM 772 C CA . GLY A 1 101 ? 7.048 -11.956 -14.045 1.00 57.44 101 GLY A CA 1
ATOM 773 C C . GLY A 1 101 ? 6.906 -11.254 -15.394 1.00 57.44 101 GLY A C 1
ATOM 774 O O . GLY A 1 101 ? 5.813 -10.805 -15.742 1.00 57.44 101 GLY A O 1
ATOM 775 N N . ASP A 1 102 ? 7.978 -11.225 -16.186 1.00 54.75 102 ASP A N 1
ATOM 776 C CA . ASP A 1 102 ? 7.974 -10.770 -17.590 1.00 54.75 102 ASP A CA 1
ATOM 777 C C . ASP A 1 102 ? 7.109 -11.658 -18.512 1.00 54.75 102 ASP A C 1
ATOM 779 O O . ASP A 1 102 ? 7.290 -11.685 -19.732 1.00 54.75 102 ASP A O 1
ATOM 783 N N . GLU A 1 103 ? 6.182 -12.434 -17.951 1.00 53.78 103 GLU A N 1
ATOM 784 C CA . GLU A 1 103 ? 5.295 -13.304 -18.693 1.00 53.78 103 GLU A CA 1
ATOM 785 C C . GLU A 1 103 ? 4.290 -12.437 -19.450 1.00 53.78 103 GLU A C 1
ATOM 787 O O . GLU A 1 103 ? 3.193 -12.115 -18.991 1.00 53.78 103 GLU A O 1
ATOM 792 N N . VAL A 1 104 ? 4.700 -12.037 -20.654 1.00 59.62 104 VAL A N 1
ATOM 793 C CA . VAL A 1 104 ? 3.788 -11.583 -21.692 1.00 59.62 104 VAL A CA 1
ATOM 794 C C . VAL A 1 104 ? 2.728 -12.677 -21.819 1.00 59.62 104 VAL A C 1
ATOM 796 O O . VAL A 1 104 ? 3.090 -13.823 -22.110 1.00 59.62 104 VAL A O 1
ATOM 799 N N . PRO A 1 105 ? 1.436 -12.362 -21.603 1.00 65.25 105 PRO A N 1
ATOM 800 C CA . PRO A 1 105 ? 0.383 -13.349 -21.748 1.00 65.25 105 PRO A CA 1
ATOM 801 C C . PRO A 1 105 ? 0.517 -14.014 -23.121 1.00 65.25 105 PRO A C 1
ATOM 803 O O . PRO A 1 105 ? 0.825 -13.311 -24.094 1.00 65.25 105 PRO A O 1
ATOM 806 N N . PRO A 1 106 ? 0.291 -15.335 -23.243 1.00 75.12 106 PRO A N 1
ATOM 807 C CA . PRO A 1 106 ? 0.366 -16.018 -24.528 1.00 75.12 106 PRO A CA 1
ATOM 808 C C . PRO A 1 106 ? -0.384 -15.230 -25.606 1.00 75.12 106 PRO A C 1
ATOM 810 O O . PRO A 1 106 ? -1.422 -14.627 -25.323 1.00 75.12 106 PRO A O 1
ATOM 813 N N . ALA A 1 107 ? 0.119 -15.223 -26.843 1.00 74.88 107 ALA A N 1
ATOM 814 C CA . ALA A 1 107 ? -0.414 -14.377 -27.919 1.00 74.88 107 ALA A CA 1
ATOM 815 C C . ALA A 1 107 ? -1.942 -14.505 -28.100 1.00 74.88 107 ALA A C 1
ATOM 817 O O . ALA A 1 107 ? -2.615 -13.545 -28.467 1.00 74.88 107 ALA A O 1
ATOM 818 N N . GLU A 1 108 ? -2.504 -15.670 -27.781 1.00 72.94 108 GLU A N 1
ATOM 819 C CA . GLU A 1 108 ? -3.942 -15.943 -27.775 1.00 72.94 108 GLU A CA 1
ATOM 820 C C . GLU A 1 108 ? -4.716 -15.131 -26.724 1.00 72.94 108 GLU A C 1
ATOM 822 O O . GLU A 1 108 ? -5.795 -14.612 -27.025 1.00 72.94 108 GLU A O 1
ATOM 827 N N . VAL A 1 109 ? -4.154 -14.972 -25.521 1.00 78.19 109 VAL A N 1
ATOM 828 C CA . VAL A 1 109 ? -4.697 -14.136 -24.439 1.00 78.19 109 VAL A CA 1
ATOM 829 C C . VAL A 1 109 ? -4.611 -12.668 -24.833 1.00 78.19 109 VAL A C 1
ATOM 831 O O . VAL A 1 109 ? -5.600 -11.947 -24.723 1.00 78.19 109 VAL A O 1
ATOM 834 N N . MET A 1 110 ? -3.479 -12.238 -25.392 1.00 78.00 110 MET A N 1
ATOM 835 C CA . MET A 1 110 ? -3.328 -10.873 -25.905 1.00 78.00 110 MET A CA 1
ATOM 836 C C . MET A 1 110 ? -4.313 -10.575 -27.040 1.00 78.00 110 MET A C 1
ATOM 838 O O . MET A 1 110 ? -4.935 -9.514 -27.059 1.00 78.00 110 MET A O 1
ATOM 842 N N . ALA A 1 111 ? -4.535 -11.527 -27.949 1.00 79.75 111 ALA A N 1
ATOM 843 C CA . ALA A 1 111 ? -5.532 -11.401 -29.004 1.00 79.75 111 ALA A CA 1
ATOM 844 C C . ALA A 1 111 ? -6.966 -11.384 -28.447 1.00 79.75 111 ALA A C 1
ATOM 846 O O . ALA A 1 111 ? -7.819 -10.666 -28.969 1.00 79.75 111 ALA A O 1
ATOM 847 N N . ALA A 1 112 ? -7.253 -12.145 -27.387 1.00 77.94 112 ALA A N 1
ATOM 848 C CA . ALA A 1 112 ? -8.550 -12.132 -26.717 1.00 77.94 112 ALA A CA 1
ATOM 849 C C . ALA A 1 112 ? -8.821 -10.796 -26.010 1.00 77.94 112 ALA A C 1
ATOM 851 O O . ALA A 1 112 ? -9.904 -10.238 -26.182 1.00 77.94 112 ALA A O 1
ATOM 852 N N . ILE A 1 113 ? -7.832 -10.251 -25.297 1.00 77.00 113 ILE A N 1
ATOM 853 C CA . ILE A 1 113 ? -7.895 -8.915 -24.690 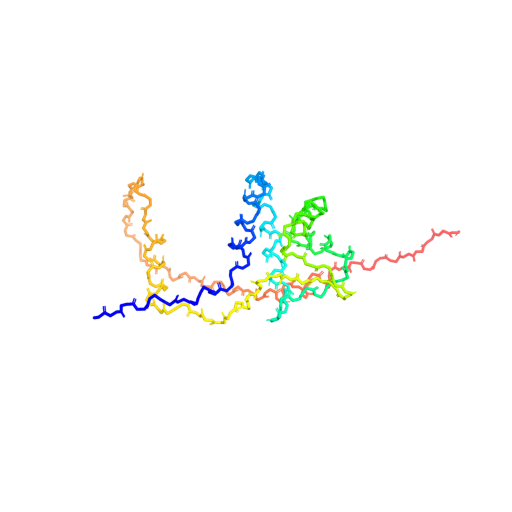1.00 77.00 113 ILE A CA 1
ATOM 854 C C . ILE A 1 113 ? -8.076 -7.857 -25.782 1.00 77.00 113 ILE A C 1
ATOM 856 O O . ILE A 1 113 ? -8.970 -7.023 -25.679 1.00 77.00 113 ILE A O 1
ATOM 860 N N . GLY A 1 114 ? -7.303 -7.936 -26.869 1.00 76.94 114 GLY A N 1
ATOM 861 C CA . GLY A 1 114 ? -7.443 -7.049 -28.024 1.00 76.94 114 GLY A CA 1
ATOM 862 C C . GLY A 1 114 ? -8.853 -7.071 -28.615 1.00 76.94 114 GLY A C 1
ATOM 863 O O . GLY A 1 114 ? -9.427 -6.015 -28.851 1.00 76.94 114 GLY A O 1
ATOM 864 N N . ARG A 1 115 ? -9.466 -8.252 -28.776 1.00 79.44 115 ARG A N 1
ATOM 865 C CA . ARG A 1 115 ? -10.865 -8.379 -29.226 1.00 79.44 115 ARG A CA 1
ATOM 866 C C . ARG A 1 115 ? -11.870 -7.824 -28.216 1.00 79.44 115 ARG A C 1
ATOM 868 O O . ARG A 1 115 ? -12.852 -7.216 -28.627 1.00 79.44 115 ARG A O 1
ATOM 875 N N . ALA A 1 116 ? -11.644 -8.034 -26.920 1.00 73.62 116 ALA A N 1
ATOM 876 C CA . ALA A 1 116 ? -12.517 -7.524 -25.866 1.00 73.62 116 ALA A CA 1
ATOM 877 C C . ALA A 1 116 ? -12.486 -5.989 -25.793 1.00 73.62 116 ALA A C 1
ATOM 879 O O . ALA A 1 116 ? -13.537 -5.366 -25.681 1.00 73.62 116 ALA A O 1
ATOM 880 N N . LEU A 1 117 ? -11.301 -5.386 -25.917 1.00 74.56 117 LEU A N 1
ATOM 881 C CA . LEU A 1 117 ? -11.109 -3.933 -25.944 1.00 74.56 117 LEU A CA 1
ATOM 882 C C . LEU A 1 117 ? -11.562 -3.299 -27.264 1.00 74.56 117 LEU A C 1
ATOM 884 O O . LEU A 1 117 ? -12.030 -2.166 -27.270 1.00 74.56 117 LEU A O 1
ATOM 888 N N . ALA A 1 118 ? -11.434 -4.019 -28.379 1.00 74.25 118 ALA A N 1
ATOM 889 C CA . ALA A 1 118 ? -11.886 -3.561 -29.688 1.00 74.25 118 ALA A CA 1
ATOM 890 C C . ALA A 1 118 ? -13.401 -3.687 -29.881 1.00 74.25 118 ALA A C 1
ATOM 892 O O . ALA A 1 118 ? -13.904 -3.221 -30.902 1.00 74.25 118 ALA A O 1
ATOM 893 N N . LYS A 1 119 ? -14.137 -4.317 -28.952 1.00 60.03 119 LYS A N 1
ATOM 894 C CA . LYS A 1 119 ? -15.593 -4.380 -29.044 1.00 60.03 119 LYS A CA 1
ATOM 895 C C . LYS A 1 119 ? -16.141 -2.961 -28.842 1.00 60.03 119 LYS A C 1
ATOM 897 O O . LYS A 1 119 ? -16.022 -2.429 -27.736 1.00 60.03 119 LYS A O 1
ATOM 902 N N . PRO A 1 120 ? -16.716 -2.327 -29.877 1.00 50.34 120 PRO A N 1
ATOM 903 C CA . PRO A 1 120 ? -17.307 -1.015 -29.708 1.00 50.34 120 PRO A CA 1
ATOM 904 C C . PRO A 1 120 ? -18.468 -1.132 -28.717 1.00 50.34 120 PRO A C 1
ATOM 906 O O . PRO A 1 120 ? -19.216 -2.111 -28.726 1.00 50.34 120 PRO A O 1
ATOM 909 N N . VAL A 1 121 ? -18.602 -0.139 -27.841 1.00 51.91 121 VAL A N 1
ATOM 910 C CA . VAL A 1 121 ? -19.829 0.059 -27.069 1.00 51.91 121 VAL A CA 1
ATOM 911 C C . VAL A 1 121 ? -20.950 0.239 -28.091 1.00 51.91 121 VAL A C 1
ATOM 913 O O . VAL A 1 121 ? -20.931 1.208 -28.851 1.00 51.91 121 VAL A O 1
ATOM 916 N N . ASP A 1 122 ? -21.878 -0.717 -28.152 1.00 47.56 122 ASP A N 1
ATOM 917 C CA . ASP A 1 122 ? -23.047 -0.646 -29.028 1.00 47.56 122 ASP A CA 1
ATOM 918 C C . ASP A 1 122 ? -23.830 0.631 -28.681 1.00 47.56 122 ASP A C 1
ATOM 920 O O . ASP A 1 122 ? -24.486 0.718 -27.644 1.00 47.56 122 ASP A O 1
ATOM 924 N N . GLY A 1 123 ? -23.686 1.666 -29.513 1.00 52.38 123 GLY A N 1
ATOM 925 C CA . GLY A 1 123 ? -24.303 2.968 -29.258 1.00 52.38 123 GLY A CA 1
ATOM 926 C C . GLY A 1 123 ? -23.758 4.159 -30.047 1.00 52.38 123 GLY A C 1
ATOM 927 O O . GLY A 1 123 ? -24.395 5.209 -30.038 1.00 52.38 123 GLY A O 1
ATOM 928 N N . HIS A 1 124 ? -22.636 4.038 -30.762 1.00 41.03 124 HIS A N 1
ATOM 929 C CA . HIS A 1 124 ? -22.180 5.103 -31.660 1.00 41.03 124 HIS A CA 1
ATOM 930 C C . HIS A 1 124 ? -22.164 4.608 -33.105 1.00 41.03 124 HIS A C 1
ATOM 932 O O . HIS A 1 124 ? -21.242 3.919 -33.533 1.00 41.03 124 HIS A O 1
ATOM 938 N N . ALA A 1 125 ? -23.226 4.928 -33.847 1.00 43.41 125 ALA A N 1
ATOM 939 C CA . ALA A 1 125 ? -23.269 4.712 -35.286 1.00 43.41 125 ALA A CA 1
ATOM 940 C C . ALA A 1 125 ? -22.110 5.488 -35.942 1.00 43.41 125 ALA A C 1
ATOM 942 O O . ALA A 1 125 ? -22.017 6.702 -35.738 1.00 43.41 125 ALA A O 1
ATOM 943 N N . PRO A 1 126 ? -21.218 4.841 -36.710 1.00 45.19 126 PRO A N 1
ATOM 944 C CA . PRO A 1 126 ? -20.182 5.565 -37.418 1.00 45.19 126 PRO A CA 1
ATOM 945 C C . PRO A 1 126 ? -20.813 6.238 -38.640 1.00 45.19 126 PRO A C 1
ATOM 947 O O . PRO A 1 126 ? -21.300 5.573 -39.551 1.00 45.19 126 PRO A O 1
ATOM 950 N N . ALA A 1 127 ? -20.803 7.569 -38.664 1.00 49.19 127 ALA A N 1
ATOM 951 C CA . ALA A 1 127 ? -20.895 8.293 -39.923 1.00 49.19 127 ALA A CA 1
ATOM 952 C C . ALA A 1 127 ? -19.623 7.976 -40.726 1.00 49.19 127 ALA A C 1
ATOM 954 O O . ALA A 1 127 ? -18.517 8.231 -40.247 1.00 49.19 127 ALA A O 1
ATOM 955 N N . GLU A 1 128 ? -19.766 7.385 -41.914 1.00 50.50 128 GLU A N 1
ATOM 956 C CA . GLU A 1 128 ? -18.641 7.158 -42.824 1.00 50.50 128 GLU A CA 1
ATOM 957 C C . GLU A 1 128 ? -17.988 8.492 -43.215 1.00 50.50 128 GLU A C 1
ATOM 959 O O . GLU A 1 128 ? -18.690 9.403 -43.666 1.00 50.50 128 GLU A O 1
ATOM 964 N N . PRO A 1 129 ? -16.650 8.612 -43.170 1.00 48.31 129 PRO A N 1
ATOM 965 C CA . PRO A 1 129 ? -15.957 9.567 -44.001 1.00 48.31 129 PRO A CA 1
ATOM 966 C C . PRO A 1 129 ? -15.310 8.850 -45.185 1.00 48.31 129 PRO A C 1
ATOM 968 O O . PRO A 1 129 ? -14.489 7.941 -45.051 1.00 48.31 129 PRO A O 1
ATOM 971 N N . ALA A 1 130 ? -15.684 9.328 -46.366 1.00 45.69 130 ALA A N 1
ATOM 972 C CA . ALA A 1 130 ? -15.068 9.009 -47.634 1.00 45.69 130 ALA A CA 1
ATOM 973 C C . ALA A 1 130 ? -13.549 9.268 -47.625 1.00 45.69 130 ALA A C 1
ATOM 975 O O . ALA A 1 130 ? -13.077 10.306 -47.165 1.00 45.69 130 ALA A O 1
ATOM 976 N N . GLY A 1 131 ? -12.812 8.321 -48.209 1.00 51.25 131 GLY A N 1
ATOM 977 C CA . GLY A 1 131 ? -11.557 8.528 -48.935 1.00 51.25 131 GLY A CA 1
ATOM 978 C C . GLY A 1 131 ? -10.494 9.425 -48.296 1.00 51.25 131 GLY A C 1
ATOM 979 O O . GLY A 1 131 ? -10.366 10.596 -48.650 1.00 51.25 131 GLY A O 1
ATOM 980 N N . ARG A 1 132 ? -9.598 8.837 -47.496 1.00 43.06 132 ARG A N 1
ATOM 981 C CA . ARG A 1 132 ? -8.237 9.369 -47.337 1.00 43.06 132 ARG A CA 1
ATOM 982 C C . ARG A 1 132 ? -7.238 8.229 -47.163 1.00 43.06 132 ARG A C 1
ATOM 984 O O . ARG A 1 132 ? -7.395 7.400 -46.275 1.00 43.06 132 ARG A O 1
ATOM 991 N N . ALA A 1 133 ? -6.233 8.185 -48.037 1.00 46.06 133 ALA A N 1
ATOM 992 C CA . ALA A 1 133 ? -5.115 7.248 -47.950 1.00 46.06 133 ALA A CA 1
ATOM 993 C C . ALA A 1 133 ? -4.435 7.334 -46.566 1.00 46.06 133 ALA A C 1
ATOM 995 O O . ALA A 1 133 ? -4.384 8.431 -45.997 1.00 46.06 133 ALA A O 1
ATOM 996 N N . PRO A 1 134 ? -3.903 6.225 -46.017 1.00 44.31 134 PRO A N 1
ATOM 997 C CA . PRO A 1 134 ? -3.268 6.252 -44.710 1.00 44.31 134 PRO A CA 1
ATOM 998 C C . PRO A 1 134 ? -1.979 7.073 -44.802 1.00 44.31 134 PRO A C 1
ATOM 1000 O O . PRO A 1 134 ? -0.987 6.646 -45.388 1.00 44.31 134 PRO A O 1
ATOM 1003 N N . ALA A 1 135 ? -1.991 8.273 -44.223 1.00 49.25 135 ALA A N 1
ATOM 1004 C CA . ALA A 1 135 ? -0.757 8.958 -43.886 1.00 49.25 135 ALA A CA 1
ATOM 1005 C C . ALA A 1 135 ? -0.075 8.122 -42.800 1.00 49.25 135 ALA A C 1
ATOM 1007 O O . ALA A 1 135 ? -0.658 7.898 -41.738 1.00 49.25 135 ALA A O 1
ATOM 1008 N N . ALA A 1 136 ? 1.128 7.621 -43.086 1.00 44.16 136 ALA A N 1
ATOM 1009 C CA . ALA A 1 136 ? 1.959 6.943 -42.105 1.00 44.16 136 ALA A CA 1
ATOM 1010 C C . ALA A 1 136 ? 2.084 7.847 -40.872 1.00 44.16 136 ALA A C 1
ATOM 1012 O O . ALA A 1 136 ? 2.679 8.924 -40.939 1.00 44.16 136 ALA A O 1
ATOM 1013 N N . ALA A 1 137 ? 1.460 7.437 -39.767 1.00 45.97 137 ALA A N 1
ATOM 1014 C CA . ALA A 1 137 ? 1.588 8.132 -38.502 1.00 45.97 137 ALA A CA 1
ATOM 1015 C C . ALA A 1 137 ? 3.068 8.094 -38.119 1.00 45.97 137 ALA A C 1
ATOM 1017 O O . ALA A 1 137 ? 3.639 7.020 -37.923 1.00 45.97 137 ALA A O 1
ATOM 1018 N N . ALA A 1 138 ? 3.700 9.265 -38.064 1.00 42.31 138 ALA A N 1
ATOM 1019 C CA . ALA A 1 138 ? 5.037 9.395 -37.521 1.00 42.31 138 ALA A CA 1
ATOM 1020 C C . ALA A 1 138 ? 4.994 8.875 -36.081 1.00 42.31 138 ALA A C 1
ATOM 1022 O O . ALA A 1 138 ? 4.374 9.483 -35.207 1.00 42.31 138 ALA A O 1
ATOM 1023 N N . VAL A 1 139 ? 5.608 7.715 -35.856 1.00 46.16 139 VAL A N 1
ATOM 1024 C CA . VAL A 1 139 ? 5.822 7.166 -34.522 1.00 46.16 139 VAL A CA 1
ATOM 1025 C C . VAL A 1 139 ? 6.744 8.148 -33.814 1.00 46.16 139 VAL A C 1
ATOM 1027 O O . VAL A 1 139 ? 7.946 8.190 -34.070 1.00 46.16 139 VAL A O 1
ATOM 1030 N N . VAL A 1 140 ? 6.170 9.002 -32.968 1.00 48.66 140 VAL A N 1
ATOM 1031 C CA . VAL A 1 140 ? 6.957 9.870 -32.097 1.00 48.66 140 VAL A CA 1
ATOM 1032 C C . VAL A 1 140 ? 7.679 8.945 -31.130 1.00 48.66 140 VAL A C 1
ATOM 1034 O O . VAL A 1 140 ? 7.051 8.318 -30.277 1.00 48.66 140 VAL A O 1
ATOM 1037 N N . ALA A 1 141 ? 8.995 8.822 -31.302 1.00 47.41 141 ALA A N 1
ATOM 1038 C CA . ALA A 1 141 ? 9.851 8.088 -30.387 1.00 47.41 141 ALA A CA 1
ATOM 1039 C C . ALA A 1 141 ? 9.670 8.677 -28.983 1.00 47.41 141 ALA A C 1
ATOM 1041 O O . ALA A 1 141 ? 10.083 9.803 -28.697 1.00 47.41 141 ALA A O 1
ATOM 1042 N N . MET A 1 142 ? 8.982 7.933 -28.121 1.00 49.69 142 MET A N 1
ATOM 1043 C CA . MET A 1 142 ? 8.734 8.346 -26.752 1.00 49.69 142 MET A CA 1
ATOM 1044 C C . MET A 1 142 ? 10.054 8.237 -25.988 1.00 49.69 142 MET A C 1
ATOM 1046 O O . MET A 1 142 ? 10.560 7.142 -25.757 1.00 49.69 142 MET A O 1
ATOM 1050 N N . GLU A 1 143 ? 10.646 9.386 -25.659 1.00 47.41 143 GLU A N 1
ATOM 1051 C CA . GLU A 1 143 ? 11.914 9.451 -24.928 1.00 47.41 143 GLU A CA 1
ATOM 1052 C C . GLU A 1 143 ? 11.770 8.677 -23.597 1.00 47.41 143 GLU A C 1
ATOM 1054 O O . GLU A 1 143 ? 10.821 8.950 -22.848 1.00 47.41 143 GLU A O 1
ATOM 1059 N N . PRO A 1 144 ? 12.659 7.710 -23.285 1.00 52.44 144 PRO A N 1
ATOM 1060 C CA . PRO A 1 144 ? 12.541 6.892 -22.081 1.00 52.44 144 PRO A CA 1
ATOM 1061 C C . PRO A 1 144 ? 12.555 7.775 -20.829 1.00 52.44 144 PRO A C 1
ATOM 1063 O O . PRO A 1 144 ? 13.302 8.753 -20.751 1.00 52.44 144 PRO A O 1
ATOM 1066 N N . ALA A 1 145 ? 11.753 7.419 -19.819 1.00 55.56 145 ALA A N 1
ATOM 1067 C CA . ALA A 1 145 ? 11.536 8.215 -18.602 1.00 55.56 145 ALA A CA 1
ATOM 1068 C C . ALA A 1 145 ? 12.840 8.667 -17.906 1.00 55.56 145 ALA A C 1
ATOM 1070 O O . ALA A 1 145 ? 12.904 9.750 -17.317 1.00 55.56 145 ALA A O 1
ATOM 1071 N N . ARG A 1 146 ? 13.917 7.882 -18.047 1.00 52.03 146 ARG A N 1
ATOM 1072 C CA . ARG A 1 146 ? 15.261 8.193 -17.540 1.00 52.03 146 ARG A CA 1
ATOM 1073 C C . ARG A 1 146 ? 15.850 9.484 -18.127 1.00 52.03 146 ARG A C 1
ATOM 1075 O O . ARG A 1 146 ? 16.499 10.234 -17.402 1.00 52.03 146 ARG A O 1
ATOM 1082 N N . ALA A 1 147 ? 15.590 9.783 -19.399 1.00 52.91 147 ALA A N 1
ATOM 1083 C CA . ALA A 1 147 ? 16.132 10.959 -20.079 1.00 52.91 147 ALA A CA 1
ATOM 1084 C C . ALA A 1 147 ? 15.413 12.263 -19.674 1.00 52.91 147 ALA A C 1
ATOM 1086 O O . ALA A 1 147 ? 16.051 13.309 -19.527 1.00 52.91 147 ALA A O 1
ATOM 1087 N N . ARG A 1 148 ? 14.112 12.191 -19.345 1.00 55.31 148 ARG A N 1
ATOM 1088 C CA . ARG A 1 148 ? 13.363 13.322 -18.759 1.00 55.31 148 ARG A CA 1
ATOM 1089 C C . ARG A 1 148 ? 13.881 13.706 -17.371 1.00 55.31 148 ARG A C 1
ATOM 1091 O O . ARG A 1 148 ? 13.922 14.889 -17.036 1.00 55.31 148 ARG A O 1
ATOM 1098 N N . ARG A 1 149 ? 14.310 12.721 -16.572 1.00 53.09 149 ARG A N 1
ATOM 1099 C CA . ARG A 1 149 ? 14.805 12.940 -15.202 1.00 53.09 149 ARG A CA 1
ATOM 1100 C C . ARG A 1 149 ? 16.121 13.729 -15.194 1.00 53.09 149 ARG A C 1
ATOM 1102 O O . ARG A 1 149 ? 16.253 14.646 -14.395 1.00 53.09 149 ARG A O 1
ATOM 1109 N N . ALA A 1 150 ? 17.030 13.475 -16.137 1.00 52.97 150 ALA A N 1
ATOM 1110 C CA . ALA A 1 150 ? 18.310 14.189 -16.223 1.00 52.97 150 ALA A CA 1
ATOM 1111 C C . ALA A 1 150 ? 18.157 15.696 -16.512 1.00 52.97 150 ALA A C 1
ATOM 1113 O O . ALA A 1 150 ? 18.870 16.513 -15.932 1.00 52.97 150 ALA A O 1
ATOM 1114 N N . ARG A 1 151 ? 17.193 16.096 -17.355 1.00 54.25 151 ARG A N 1
ATOM 1115 C CA . ARG A 1 151 ? 16.990 17.521 -17.687 1.00 54.25 151 ARG A CA 1
ATOM 1116 C C . ARG A 1 151 ? 16.385 18.325 -16.537 1.00 54.25 151 ARG A C 1
ATOM 1118 O O . ARG A 1 151 ? 16.673 19.510 -16.416 1.00 54.25 151 ARG A O 1
ATOM 1125 N N . ARG A 1 152 ? 15.585 17.692 -15.671 1.00 51.44 152 ARG A N 1
ATOM 1126 C CA . ARG A 1 152 ? 14.940 18.376 -14.537 1.00 51.44 152 ARG A CA 1
ATOM 1127 C C . ARG A 1 152 ? 15.919 18.698 -13.401 1.00 51.44 152 ARG A C 1
ATOM 1129 O O . ARG A 1 152 ? 15.706 19.669 -12.689 1.00 51.44 152 ARG A O 1
ATOM 1136 N N . TRP A 1 153 ? 17.000 17.928 -13.268 1.00 49.31 153 TRP A N 1
ATOM 1137 C CA . TRP A 1 153 ? 18.030 18.142 -12.242 1.00 49.31 153 TRP A CA 1
ATOM 1138 C C . TRP A 1 153 ? 19.073 19.197 -12.638 1.00 49.31 153 TRP A C 1
ATOM 1140 O O . TRP A 1 153 ? 19.692 19.793 -11.765 1.00 49.31 153 TRP A O 1
ATOM 1150 N N . MET A 1 154 ? 19.228 19.494 -13.933 1.00 48.53 154 MET A N 1
ATOM 1151 C CA . MET A 1 154 ? 20.121 20.559 -14.418 1.00 48.53 154 MET A CA 1
ATOM 1152 C C . MET A 1 154 ? 19.483 21.962 -14.421 1.00 48.53 154 MET A C 1
ATOM 1154 O O . MET A 1 154 ? 20.137 22.923 -14.808 1.00 48.53 154 MET A O 1
ATOM 1158 N N . ALA A 1 155 ? 18.221 22.095 -13.999 1.00 48.25 155 ALA A N 1
ATOM 1159 C CA . ALA A 1 155 ? 17.470 23.354 -14.032 1.00 48.25 155 ALA A CA 1
ATOM 1160 C C . ALA A 1 155 ? 17.235 23.985 -12.645 1.00 48.25 155 ALA A C 1
ATOM 1162 O O . ALA A 1 155 ? 16.408 24.886 -12.525 1.00 48.25 155 ALA A O 1
ATOM 1163 N N . ALA A 1 156 ? 17.926 23.530 -11.594 1.00 42.88 156 ALA A N 1
ATOM 1164 C CA . ALA A 1 156 ? 17.875 24.193 -10.293 1.00 42.88 156 ALA A CA 1
ATOM 1165 C C . ALA A 1 156 ? 18.806 25.425 -10.303 1.00 42.88 156 ALA A C 1
ATOM 1167 O O . ALA A 1 156 ? 20.022 25.253 -10.417 1.00 42.88 156 ALA A O 1
ATOM 1168 N N . PRO A 1 157 ? 18.292 26.666 -10.192 1.00 45.09 157 PRO A N 1
ATOM 1169 C CA . PRO A 1 157 ? 19.149 27.824 -10.000 1.00 45.09 157 PRO A CA 1
ATOM 1170 C C . PRO A 1 157 ? 19.757 27.766 -8.594 1.00 45.09 157 PRO A C 1
ATOM 1172 O O . PRO A 1 157 ? 19.064 27.909 -7.590 1.00 45.09 157 PRO A O 1
ATOM 1175 N N . VAL A 1 158 ? 21.074 27.579 -8.521 1.00 51.91 158 VAL A N 1
ATOM 1176 C CA . VAL A 1 158 ? 21.851 27.883 -7.317 1.00 51.91 158 VAL A CA 1
ATOM 1177 C C . VAL A 1 158 ? 21.940 29.405 -7.239 1.00 51.91 158 VAL A C 1
ATOM 1179 O O . VAL A 1 158 ? 22.710 30.026 -7.966 1.00 51.91 158 VAL A O 1
ATOM 1182 N N . SER A 1 159 ? 21.108 30.032 -6.412 1.00 42.81 159 SER A N 1
ATOM 1183 C CA . SER A 1 159 ? 21.274 31.440 -6.041 1.00 42.81 159 SER A CA 1
ATOM 1184 C C . SER A 1 159 ? 21.546 31.524 -4.548 1.00 42.81 159 SER A C 1
ATOM 1186 O O . SER A 1 159 ? 20.749 31.100 -3.716 1.00 42.81 159 SER A O 1
ATOM 1188 N N . ALA A 1 160 ? 22.761 31.989 -4.280 1.00 40.47 160 ALA A N 1
ATOM 1189 C CA . ALA A 1 160 ? 23.477 32.039 -3.024 1.00 40.47 160 ALA A CA 1
ATOM 1190 C C . ALA A 1 160 ? 22.722 32.698 -1.862 1.00 40.47 160 ALA A C 1
ATOM 1192 O O . ALA A 1 160 ? 22.071 33.730 -2.008 1.00 40.47 160 ALA A O 1
ATOM 1193 N N . ALA A 1 161 ? 22.946 32.140 -0.675 1.00 38.38 161 ALA A N 1
ATOM 1194 C CA . ALA A 1 161 ? 22.870 32.869 0.576 1.00 38.38 161 ALA A CA 1
ATOM 1195 C C . ALA A 1 161 ? 24.043 33.862 0.671 1.00 38.38 161 ALA A C 1
ATOM 1197 O O . ALA A 1 161 ? 25.189 33.447 0.510 1.00 38.38 161 ALA A O 1
ATOM 1198 N N . ALA A 1 162 ? 23.756 35.137 0.956 1.00 37.72 162 ALA A N 1
ATOM 1199 C CA . ALA A 1 162 ? 24.574 36.036 1.782 1.00 37.72 162 ALA A CA 1
ATOM 1200 C C . ALA A 1 162 ? 23.925 37.432 1.856 1.00 37.72 162 ALA A C 1
ATOM 1202 O O . ALA A 1 162 ? 23.935 38.153 0.864 1.00 37.72 162 ALA A O 1
ATOM 1203 N N . ALA A 1 163 ? 23.379 37.795 3.024 1.00 36.03 163 ALA A N 1
ATOM 1204 C CA . ALA A 1 163 ? 23.517 39.115 3.667 1.00 36.03 163 ALA A CA 1
ATOM 1205 C C . ALA A 1 163 ? 22.537 39.231 4.851 1.00 36.03 163 ALA A C 1
ATOM 1207 O O . ALA A 1 163 ? 21.386 39.631 4.697 1.00 36.03 163 ALA A O 1
ATOM 1208 N N . ALA A 1 164 ? 23.024 38.889 6.041 1.00 36.44 164 ALA A N 1
ATOM 1209 C CA . ALA A 1 164 ? 22.523 39.405 7.307 1.00 36.44 164 ALA A CA 1
ATOM 1210 C C . ALA A 1 164 ? 23.753 39.787 8.143 1.00 36.44 164 ALA A C 1
ATOM 1212 O O . ALA A 1 164 ? 24.330 38.925 8.801 1.00 36.44 164 ALA A O 1
ATOM 1213 N N . ALA A 1 165 ? 24.191 41.040 7.992 1.00 34.88 165 ALA A N 1
ATOM 1214 C CA . ALA A 1 165 ? 24.971 41.869 8.921 1.00 34.88 165 ALA A CA 1
ATOM 1215 C C . ALA A 1 165 ? 25.317 43.187 8.216 1.00 34.88 165 ALA A C 1
ATOM 1217 O O . ALA A 1 165 ? 25.903 43.114 7.112 1.00 34.88 165 ALA A O 1
#

Radius of gyration: 23.1 Å; chains: 1; bounding box: 49×79×59 Å

Sequence (165 aa):
MSQRFPTGSSPDPIGWASARLYAGGVERQQRLATLRFLGILLETADAEGHVHCDPDDLAGLGLLHGLEADEVARSRGLLEAFGVLDREETGWRIRHFAPVGDEVPPAEVMAAIGRALAKPVDGHAPAEPAGRAPAAAAVVAMEPARARRARRWMAAPVSAAAAAA

Secondary structure (DSSP, 8-state):
------------HHHHHHHHHHHTT--HHHHHHHHHHHHHHHHH--TTSEE-S-TTTHHHHHHHTT--HHHHHHHHHHHHHTTSEEEETTEEEETT-----S-PPPHHHHHHHHHHHTS--TT-PPPPPP--------------HHHHHHHHHTT----------